Protein AF-A0A8J8DDN0-F1 (afdb_monomer)

pLDDT: mean 91.21, std 9.54, range [44.78, 98.44]

Foldseek 3Di:
DPPPWDKKKKKKFKAFPVRHTPDIDIDIDDPPDDDDDDDDDPDFHKIWIWIDIPRDIDIDIDGRHDQKDWPCPDWDADAFGKDKTKMKGFAQAQAKDKDWDWDDDPQAPDIDIDIDIDHHGDMDMDMDMGHGD

Secondary structure (DSSP, 8-state):
-------EEEEEEEEETTS-EEEEEEEEEPTT----------SSEEEEEEEEETTEEEEEEEEE--SEEES-------TT-EEEEEEEEE--SSS-EEEEEEE--TTSSS-EEEEEEE-TT-EEEEEEEEE--

Sequence (133 aa):
SESSGQSYLITAVLQDSQGNEVWSDSYAFSPYEAHTFTVNVPSEGSYTLDLTWNGKTAVYSIQVNPAITLKTKTITVEKGGEGVITLHLKNPSSDVQYYTIKVSGGFLPSEINQSISVAPLTEKDVSIAFAVT

Solvent-accessible surface area (backbone atoms only — not comparable to full-atom values): 8213 Å² total; per-residue (Å²): 132,84,80,80,62,70,66,46,58,38,38,38,38,34,19,40,81,86,67,49,78,75,40,74,53,71,52,76,38,56,60,96,61,84,85,82,86,84,82,74,77,94,63,69,45,50,32,38,39,39,40,36,40,95,95,43,76,49,80,43,85,44,77,40,74,72,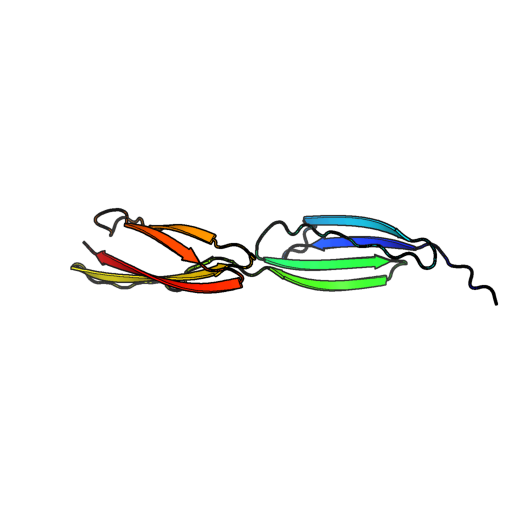49,67,45,75,69,53,83,77,86,89,64,55,82,75,34,71,44,70,42,36,36,38,39,46,31,87,42,89,54,72,44,78,47,76,47,77,48,78,57,94,53,40,88,62,74,45,77,48,77,49,76,40,55,44,70,37,73,48,78,49,75,48,77,45,61,32,101

Structure (mmCIF, N/CA/C/O backbone):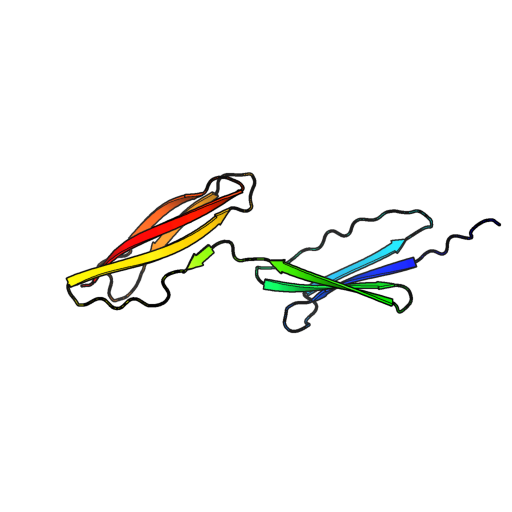
data_AF-A0A8J8DDN0-F1
#
_entry.id   AF-A0A8J8DDN0-F1
#
loop_
_atom_site.group_PDB
_atom_site.id
_atom_site.type_symbol
_atom_site.label_atom_id
_atom_site.label_alt_id
_atom_site.label_comp_id
_atom_site.label_asym_id
_atom_site.label_entity_id
_atom_site.label_seq_id
_atom_site.pdbx_PDB_ins_code
_atom_site.Cartn_x
_atom_site.Cartn_y
_atom_site.Cartn_z
_atom_site.occupancy
_atom_site.B_iso_or_equiv
_atom_site.auth_seq_id
_atom_site.auth_comp_id
_atom_site.auth_asym_id
_atom_site.auth_atom_id
_atom_site.pdbx_PDB_model_num
ATOM 1 N N . SER A 1 1 ? 25.713 4.264 -43.884 1.00 44.78 1 SER A N 1
ATOM 2 C CA . SER A 1 1 ? 25.978 3.244 -42.859 1.00 44.78 1 SER A CA 1
ATOM 3 C C . SER A 1 1 ? 24.630 2.824 -42.325 1.00 44.78 1 SER A C 1
ATOM 5 O O . SER A 1 1 ? 24.024 3.577 -41.571 1.00 44.78 1 SER A O 1
ATOM 7 N N . GLU A 1 2 ? 24.081 1.740 -42.863 1.00 45.94 2 GLU A N 1
ATOM 8 C CA . GLU A 1 2 ? 22.800 1.199 -42.415 1.00 45.94 2 GLU A CA 1
ATOM 9 C C . GLU A 1 2 ? 23.033 0.567 -41.043 1.00 45.94 2 GLU A C 1
ATOM 11 O O . GLU A 1 2 ? 23.824 -0.363 -40.901 1.00 45.94 2 GLU A O 1
ATOM 16 N N . SER A 1 3 ? 22.426 1.147 -40.010 1.00 48.97 3 SER A N 1
ATOM 17 C CA . SER A 1 3 ? 22.486 0.611 -38.655 1.00 48.97 3 SER A CA 1
ATOM 18 C C . SER A 1 3 ? 21.729 -0.713 -38.648 1.00 48.97 3 SER A C 1
ATOM 20 O O . SER A 1 3 ? 20.502 -0.712 -38.592 1.00 48.97 3 SER A O 1
ATOM 22 N N . SER A 1 4 ? 22.437 -1.841 -38.726 1.00 53.81 4 SER A N 1
ATOM 23 C CA . SER A 1 4 ? 21.854 -3.160 -38.482 1.00 53.81 4 SER A CA 1
ATOM 24 C C . SER A 1 4 ? 21.348 -3.183 -37.042 1.00 53.81 4 SER A C 1
ATOM 26 O O . SER A 1 4 ? 22.131 -3.351 -36.104 1.00 53.81 4 SER A O 1
ATOM 28 N N . GLY A 1 5 ? 20.061 -2.920 -36.841 1.00 57.59 5 GLY A N 1
ATOM 29 C CA . GLY A 1 5 ? 19.482 -2.974 -35.514 1.00 57.59 5 GLY A CA 1
ATOM 30 C C . GLY A 1 5 ? 19.569 -4.408 -35.007 1.00 57.59 5 GLY A C 1
ATOM 31 O O . GLY A 1 5 ? 18.997 -5.316 -35.606 1.00 57.59 5 GLY A O 1
ATOM 32 N N . GLN A 1 6 ? 20.332 -4.626 -33.942 1.00 69.12 6 GLN A N 1
ATOM 33 C CA . GLN A 1 6 ? 20.338 -5.915 -33.271 1.00 69.12 6 GLN A CA 1
ATOM 34 C C . GLN A 1 6 ? 19.108 -6.004 -32.377 1.00 69.12 6 GLN A C 1
ATOM 36 O O . GLN A 1 6 ? 18.758 -5.036 -31.702 1.00 69.12 6 GLN A O 1
ATOM 41 N N . SER A 1 7 ? 18.449 -7.158 -32.394 1.00 77.25 7 SER A N 1
ATOM 42 C CA . SER A 1 7 ? 17.391 -7.459 -31.441 1.00 77.25 7 SER A CA 1
ATOM 43 C C . SER A 1 7 ? 17.987 -7.700 -30.056 1.00 77.25 7 SER A C 1
ATOM 45 O O . SER A 1 7 ? 19.021 -8.365 -29.948 1.00 77.25 7 SER A O 1
ATOM 47 N N . TYR A 1 8 ? 17.330 -7.219 -29.003 1.00 85.69 8 TYR A N 1
ATOM 48 C CA . TYR A 1 8 ? 17.798 -7.379 -27.624 1.00 85.69 8 TYR A CA 1
ATOM 49 C C . TYR A 1 8 ? 16.726 -8.020 -26.750 1.00 85.69 8 TYR A C 1
ATOM 51 O O . TYR A 1 8 ? 15.580 -7.585 -26.763 1.00 85.69 8 TYR A O 1
ATOM 59 N N . LEU A 1 9 ? 17.104 -9.032 -25.969 1.00 93.06 9 LEU A N 1
ATOM 60 C CA . LEU A 1 9 ? 16.266 -9.548 -24.891 1.00 93.06 9 LEU A CA 1
ATOM 61 C C . LEU A 1 9 ? 16.480 -8.678 -23.651 1.00 93.06 9 LEU A C 1
ATOM 63 O O . LEU A 1 9 ? 17.619 -8.516 -23.203 1.00 93.06 9 LEU A O 1
ATOM 67 N N . ILE A 1 10 ? 15.393 -8.140 -23.108 1.00 95.25 10 ILE A N 1
ATOM 68 C CA . ILE A 1 10 ? 15.383 -7.500 -21.794 1.00 95.25 10 ILE A CA 1
ATOM 69 C C . ILE A 1 10 ? 14.613 -8.409 -20.843 1.00 95.25 10 ILE A C 1
ATOM 71 O O . ILE A 1 10 ? 13.489 -8.803 -21.148 1.00 95.25 10 ILE A O 1
ATOM 75 N N . THR A 1 11 ? 15.210 -8.709 -19.695 1.00 97.19 11 THR A N 1
ATOM 76 C CA . THR A 1 11 ? 14.553 -9.393 -18.576 1.00 97.19 11 THR A CA 1
ATOM 77 C C . THR A 1 11 ? 14.307 -8.387 -17.463 1.00 97.19 11 THR A C 1
ATOM 79 O O . THR A 1 11 ? 15.236 -7.693 -17.052 1.00 97.19 11 THR A O 1
ATOM 82 N N . ALA A 1 12 ? 13.072 -8.310 -16.985 1.00 97.56 12 ALA A N 1
ATOM 83 C CA . ALA A 1 12 ? 12.660 -7.511 -15.846 1.00 97.56 12 ALA A CA 1
ATOM 84 C C . ALA A 1 12 ? 12.393 -8.433 -14.650 1.00 97.56 12 ALA A C 1
ATOM 86 O O . ALA A 1 12 ? 11.670 -9.416 -14.788 1.00 97.56 12 ALA A O 1
ATOM 87 N N . VAL A 1 13 ? 12.960 -8.123 -13.487 1.00 98.19 13 VAL A N 1
ATOM 88 C CA . VAL A 1 13 ? 12.767 -8.889 -12.247 1.00 98.19 13 VAL A CA 1
ATOM 89 C C . VAL A 1 13 ? 12.461 -7.922 -11.115 1.00 98.19 13 VAL A C 1
ATOM 91 O O . VAL A 1 13 ? 13.236 -7.008 -10.852 1.00 98.19 13 VAL A O 1
ATOM 94 N N . LEU A 1 14 ? 11.331 -8.117 -10.443 1.00 98.44 14 LEU A N 1
ATOM 95 C CA . LEU A 1 14 ? 10.981 -7.417 -9.217 1.00 98.44 14 LEU A CA 1
ATOM 96 C C . LEU A 1 14 ? 11.358 -8.295 -8.024 1.00 98.44 14 LEU A C 1
ATOM 98 O O . LEU A 1 14 ? 10.903 -9.436 -7.912 1.00 98.44 14 LEU A O 1
ATOM 102 N N . GLN A 1 15 ? 12.138 -7.734 -7.112 1.00 98.25 15 GLN A N 1
ATOM 103 C CA . GLN A 1 15 ? 12.556 -8.374 -5.875 1.00 98.25 15 GLN A CA 1
ATOM 104 C C . GLN A 1 15 ? 11.974 -7.646 -4.665 1.00 98.25 15 GLN A C 1
ATOM 106 O O . GLN A 1 15 ? 11.852 -6.419 -4.672 1.00 98.25 15 GLN A O 1
ATOM 111 N N . ASP A 1 16 ? 11.616 -8.396 -3.625 1.00 97.56 16 ASP A N 1
ATOM 112 C CA . ASP A 1 16 ? 11.251 -7.836 -2.323 1.00 97.56 16 ASP A CA 1
ATOM 113 C C . ASP A 1 16 ? 12.480 -7.311 -1.552 1.00 97.56 16 ASP A C 1
ATOM 115 O O . ASP A 1 16 ? 13.627 -7.419 -1.990 1.00 97.56 16 ASP A O 1
ATOM 119 N N . SER A 1 17 ? 12.252 -6.747 -0.365 1.00 95.12 17 SER A N 1
ATOM 120 C CA . SER A 1 17 ? 13.315 -6.203 0.492 1.00 95.12 17 SER A CA 1
ATOM 121 C C . SER A 1 17 ? 14.317 -7.241 1.015 1.00 95.12 17 SER A C 1
ATOM 123 O O . SER A 1 17 ? 15.356 -6.862 1.556 1.00 95.12 17 SER A O 1
ATOM 125 N N . GLN A 1 18 ? 14.021 -8.535 0.876 1.00 96.25 18 GLN A N 1
ATOM 126 C CA . GLN A 1 18 ? 14.907 -9.641 1.237 1.00 96.25 18 GLN A CA 1
ATOM 127 C C . GLN A 1 18 ? 15.689 -10.164 0.019 1.00 96.25 18 GLN A C 1
ATOM 129 O O . GLN A 1 18 ? 16.544 -11.035 0.175 1.00 96.25 18 GLN A O 1
ATOM 134 N N . GLY A 1 19 ? 15.432 -9.620 -1.176 1.00 95.50 19 GLY A N 1
ATOM 135 C CA . GLY A 1 19 ? 16.044 -10.041 -2.433 1.00 95.50 19 GLY A CA 1
ATOM 136 C C . GLY A 1 19 ? 15.342 -11.227 -3.099 1.00 95.50 19 GLY A C 1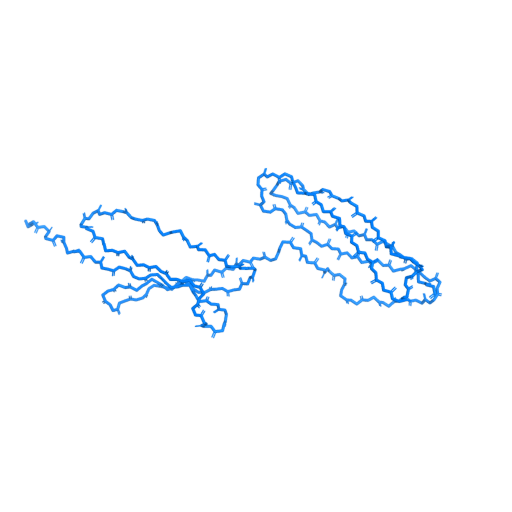
ATOM 137 O O . GLY A 1 19 ? 15.866 -11.758 -4.081 1.00 95.50 19 GLY A O 1
ATOM 138 N N . ASN A 1 20 ? 14.175 -11.654 -2.605 1.00 97.19 20 ASN A N 1
ATOM 139 C CA . ASN A 1 20 ? 13.412 -12.726 -3.241 1.00 97.19 20 ASN A CA 1
ATOM 140 C C . ASN A 1 20 ? 12.701 -12.187 -4.480 1.00 97.19 20 ASN A C 1
ATOM 142 O O . ASN A 1 20 ? 12.062 -11.138 -4.418 1.00 97.19 20 ASN A O 1
ATOM 146 N N . GLU A 1 21 ? 12.754 -12.927 -5.584 1.00 97.56 21 GLU A N 1
ATOM 147 C CA . GLU A 1 21 ? 11.936 -12.631 -6.758 1.00 97.56 21 GLU A CA 1
ATOM 148 C C . GLU A 1 21 ? 10.448 -12.792 -6.423 1.00 97.56 21 GLU A C 1
ATOM 150 O O . GLU A 1 21 ? 10.009 -13.842 -5.952 1.00 97.56 21 GLU A O 1
ATOM 155 N N . VAL A 1 22 ? 9.672 -11.743 -6.690 1.00 97.88 22 VAL A N 1
ATOM 156 C CA . VAL A 1 22 ? 8.211 -11.729 -6.515 1.00 97.88 22 VAL A CA 1
ATOM 157 C C . VAL A 1 22 ? 7.463 -11.585 -7.838 1.00 97.88 22 VAL A C 1
ATOM 159 O O . VAL A 1 22 ? 6.268 -11.869 -7.901 1.00 97.88 22 VAL A O 1
ATOM 162 N N . TRP A 1 23 ? 8.152 -11.145 -8.892 1.00 97.88 23 TRP A N 1
ATOM 163 C CA . TRP A 1 23 ? 7.626 -11.054 -10.250 1.00 97.88 23 TRP A CA 1
ATOM 164 C C . TRP A 1 23 ? 8.782 -10.998 -11.254 1.00 97.88 23 TRP A C 1
ATOM 166 O O . TRP A 1 23 ? 9.809 -10.381 -10.975 1.00 97.88 23 TRP A O 1
ATOM 176 N N . SER A 1 24 ? 8.605 -11.582 -12.435 1.00 97.50 24 SER A N 1
ATOM 177 C CA . SER A 1 24 ? 9.531 -11.424 -13.554 1.00 97.50 24 SER A CA 1
ATOM 178 C C . SER A 1 24 ? 8.813 -11.507 -14.897 1.00 97.50 24 SER A C 1
ATOM 180 O O . SER A 1 24 ? 7.743 -12.107 -15.015 1.00 97.50 24 SER A O 1
ATOM 182 N N . ASP A 1 25 ? 9.402 -10.873 -15.908 1.00 97.62 25 ASP A N 1
ATOM 183 C CA . ASP A 1 25 ? 8.967 -10.948 -17.301 1.00 97.62 25 ASP A CA 1
ATOM 184 C C . ASP A 1 25 ? 10.155 -10.701 -18.242 1.00 97.62 25 ASP A C 1
ATOM 186 O O . ASP A 1 25 ? 11.204 -10.190 -17.838 1.00 97.62 25 ASP A O 1
ATOM 190 N N . SER A 1 26 ? 10.026 -11.066 -19.515 1.00 96.38 26 SER A N 1
ATOM 191 C CA . SER A 1 26 ? 11.062 -10.801 -20.508 1.00 96.38 26 SER A CA 1
ATOM 192 C C . SER A 1 26 ? 10.488 -10.550 -21.893 1.00 96.38 26 SER A C 1
ATOM 194 O O . SER A 1 26 ? 9.508 -11.170 -22.297 1.00 96.38 26 SER A O 1
ATOM 196 N N . TYR A 1 27 ? 11.136 -9.660 -22.643 1.00 96.12 27 TYR A N 1
ATOM 197 C CA . TYR A 1 27 ? 10.707 -9.305 -23.990 1.00 96.12 27 TYR A CA 1
ATOM 198 C C . TYR A 1 27 ? 11.889 -9.155 -24.944 1.00 96.12 27 TYR A C 1
ATOM 200 O O . TYR A 1 27 ? 12.911 -8.550 -24.605 1.00 96.12 27 TYR A O 1
ATOM 208 N N . ALA A 1 28 ? 11.743 -9.708 -26.148 1.00 94.25 28 ALA A N 1
ATOM 209 C CA . ALA A 1 28 ? 12.714 -9.586 -27.226 1.00 94.25 28 ALA A CA 1
ATOM 210 C C . ALA A 1 28 ? 12.332 -8.412 -28.135 1.00 94.25 28 ALA A C 1
ATOM 212 O O . ALA A 1 28 ? 11.350 -8.478 -28.867 1.00 94.25 28 ALA A O 1
ATOM 213 N N . PHE A 1 29 ? 13.128 -7.350 -28.093 1.00 91.25 29 PHE A N 1
ATOM 214 C CA . PHE A 1 29 ? 12.909 -6.128 -28.854 1.00 91.25 29 PHE A CA 1
ATOM 215 C C . PHE A 1 29 ? 13.488 -6.250 -30.253 1.00 91.25 29 PHE A C 1
ATOM 217 O O . PHE A 1 29 ? 14.665 -6.579 -30.420 1.00 91.25 29 PHE A O 1
ATOM 224 N N . SER A 1 30 ? 12.688 -5.892 -31.245 1.00 90.31 30 SER A N 1
ATOM 225 C CA . SER A 1 30 ? 13.146 -5.574 -32.589 1.00 90.31 30 SER A CA 1
ATOM 226 C C . SER A 1 30 ? 13.749 -4.161 -32.641 1.00 90.31 30 SER A C 1
ATOM 228 O O . SER A 1 30 ? 13.534 -3.340 -31.743 1.00 90.31 30 SER A O 1
ATOM 230 N N . PRO A 1 31 ? 14.509 -3.830 -33.695 1.00 85.06 31 PRO A N 1
ATOM 231 C CA . PRO A 1 31 ? 15.040 -2.483 -33.876 1.00 85.06 31 PRO A CA 1
ATOM 232 C C . PRO A 1 31 ? 13.945 -1.419 -33.847 1.00 85.06 31 PRO A C 1
ATOM 234 O O . PRO A 1 31 ? 12.944 -1.545 -34.548 1.00 85.06 31 PRO A O 1
ATOM 237 N N . TYR A 1 32 ? 14.176 -0.351 -33.078 1.00 83.62 32 TYR A N 1
ATOM 238 C CA . TYR A 1 32 ? 13.263 0.793 -32.942 1.00 83.62 32 TYR A CA 1
ATOM 239 C C . TYR A 1 32 ? 11.886 0.455 -32.344 1.00 83.62 32 TYR A C 1
ATOM 241 O O . TYR A 1 32 ? 10.968 1.271 -32.413 1.00 83.62 32 TYR A O 1
ATOM 249 N N . GLU A 1 33 ? 11.738 -0.727 -31.747 1.00 90.44 33 GLU A N 1
ATOM 250 C CA . GLU A 1 33 ? 10.515 -1.140 -31.071 1.00 90.44 33 GLU A CA 1
ATOM 251 C C . GLU A 1 33 ? 10.409 -0.523 -29.671 1.00 90.44 33 GLU A C 1
ATOM 253 O O . GLU A 1 33 ? 11.401 -0.381 -28.952 1.00 90.44 33 GLU A O 1
ATOM 258 N N . ALA A 1 34 ? 9.182 -0.189 -29.273 1.00 91.38 34 ALA A N 1
ATOM 259 C CA . ALA A 1 34 ? 8.845 0.188 -27.909 1.00 91.38 34 ALA A CA 1
ATOM 260 C C . ALA A 1 34 ? 7.959 -0.892 -27.283 1.00 91.38 34 ALA A C 1
ATOM 262 O O . ALA A 1 34 ? 7.033 -1.393 -27.918 1.00 91.38 34 ALA A O 1
ATOM 263 N N . HIS A 1 35 ? 8.217 -1.206 -26.018 1.00 92.62 35 HIS A N 1
ATOM 264 C CA . HIS A 1 35 ? 7.437 -2.158 -25.235 1.00 92.62 35 HIS A CA 1
ATOM 265 C C . HIS A 1 35 ? 7.205 -1.588 -23.834 1.00 92.62 35 HIS A C 1
ATOM 267 O O . HIS A 1 35 ? 8.010 -0.800 -23.335 1.00 92.62 35 HIS A O 1
ATOM 273 N N . THR A 1 36 ? 6.101 -1.970 -23.197 1.00 94.94 36 THR A N 1
ATOM 274 C CA . THR A 1 36 ? 5.767 -1.567 -21.826 1.00 94.94 36 THR A CA 1
ATOM 275 C C . THR A 1 36 ? 5.538 -2.807 -20.983 1.00 94.94 36 THR A C 1
ATOM 277 O O . THR A 1 36 ? 4.597 -3.556 -21.226 1.00 94.94 36 THR A O 1
ATOM 280 N N . PHE A 1 37 ? 6.370 -2.984 -19.961 1.00 94.94 37 PHE A N 1
ATOM 281 C CA . PHE A 1 37 ? 6.154 -4.001 -18.940 1.00 94.94 37 PHE A CA 1
ATOM 282 C C . PHE A 1 37 ? 5.081 -3.526 -17.956 1.00 94.94 37 PHE A C 1
ATOM 284 O O . PHE A 1 37 ? 5.149 -2.403 -17.453 1.00 94.94 37 PHE A O 1
ATOM 291 N N . THR A 1 38 ? 4.106 -4.384 -17.657 1.00 95.19 38 THR A N 1
ATOM 292 C CA . THR A 1 38 ? 3.136 -4.150 -16.576 1.00 95.19 38 THR A CA 1
ATOM 293 C C . THR A 1 38 ? 3.576 -4.944 -15.354 1.00 95.19 38 THR A C 1
ATOM 295 O O . THR A 1 38 ? 3.411 -6.160 -15.303 1.00 95.19 38 THR A O 1
ATOM 298 N N . VAL A 1 39 ? 4.177 -4.253 -14.387 1.00 94.81 39 VAL A N 1
AT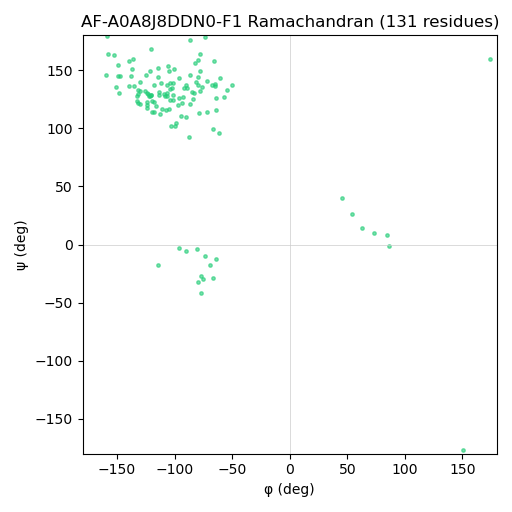OM 299 C CA . VAL A 1 39 ? 4.757 -4.870 -13.188 1.00 94.81 39 VAL A CA 1
ATOM 300 C C . VAL A 1 39 ? 3.685 -5.028 -12.112 1.00 94.81 39 VAL A C 1
ATOM 302 O O . VAL A 1 39 ? 3.115 -4.039 -11.650 1.00 94.81 39 VAL A O 1
ATOM 305 N N . ASN A 1 40 ? 3.440 -6.265 -11.677 1.00 90.88 40 ASN A N 1
ATOM 306 C CA . ASN A 1 40 ? 2.501 -6.555 -10.595 1.00 90.88 40 ASN A CA 1
ATOM 307 C C . ASN A 1 40 ? 3.226 -6.533 -9.244 1.00 90.88 40 ASN A C 1
ATOM 309 O O . ASN A 1 40 ? 4.007 -7.433 -8.943 1.00 90.88 40 ASN A O 1
ATOM 313 N N . VAL A 1 41 ? 2.949 -5.519 -8.420 1.00 92.62 41 VAL A N 1
ATOM 314 C CA . VAL A 1 41 ? 3.503 -5.420 -7.061 1.00 92.62 41 VAL A CA 1
ATOM 315 C C . VAL A 1 41 ? 2.515 -6.043 -6.064 1.00 92.62 41 VAL A C 1
ATOM 317 O O . VAL A 1 41 ? 1.366 -5.602 -6.015 1.00 92.62 41 VAL A O 1
ATOM 320 N N . PRO A 1 42 ? 2.912 -7.068 -5.285 1.00 90.31 42 PRO A N 1
ATOM 321 C CA . PRO A 1 42 ? 1.957 -7.889 -4.536 1.00 90.31 42 PRO A CA 1
ATOM 322 C C . PRO A 1 42 ? 1.388 -7.208 -3.286 1.00 90.31 42 PRO A C 1
ATOM 324 O O . PRO A 1 42 ? 0.269 -7.519 -2.880 1.00 90.31 42 PRO A O 1
ATOM 327 N N . SER A 1 43 ? 2.141 -6.308 -2.651 1.00 91.31 43 SER A N 1
ATOM 328 C CA . SER A 1 43 ? 1.727 -5.655 -1.409 1.00 91.31 43 SER A CA 1
ATOM 329 C C . SER A 1 43 ? 2.467 -4.339 -1.166 1.00 91.31 43 SER A C 1
ATOM 331 O O . SER A 1 43 ? 3.328 -3.918 -1.935 1.00 91.31 43 SER A O 1
ATOM 333 N N . GLU A 1 44 ? 2.124 -3.684 -0.061 1.00 91.25 44 GLU A N 1
ATOM 334 C CA . GLU A 1 44 ? 2.898 -2.582 0.508 1.00 91.25 44 GLU A CA 1
ATOM 335 C C . GLU A 1 44 ? 4.307 -3.074 0.881 1.00 91.25 44 GLU A C 1
ATOM 337 O O . GLU A 1 44 ? 4.476 -4.211 1.331 1.00 91.25 44 GLU A O 1
ATOM 342 N N . GLY A 1 45 ? 5.323 -2.230 0.695 1.00 93.38 45 GLY A N 1
ATOM 343 C CA . GLY A 1 45 ? 6.710 -2.599 0.961 1.00 93.38 45 GLY A CA 1
ATOM 344 C C . GLY A 1 45 ? 7.738 -1.881 0.092 1.00 93.38 45 GLY A C 1
ATOM 345 O O . GLY A 1 45 ? 7.418 -1.010 -0.719 1.00 93.38 45 GLY A O 1
ATOM 346 N N . SER A 1 46 ? 8.994 -2.265 0.295 1.00 96.62 46 SER A N 1
ATOM 347 C CA . SER A 1 46 ? 10.137 -1.825 -0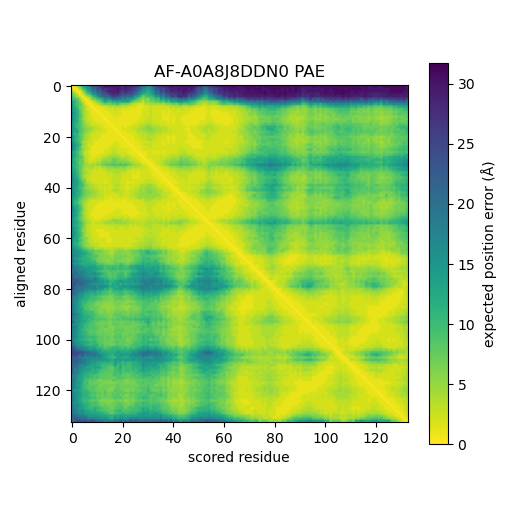.505 1.00 96.62 46 SER A CA 1
ATOM 348 C C . SER A 1 46 ? 10.527 -2.927 -1.4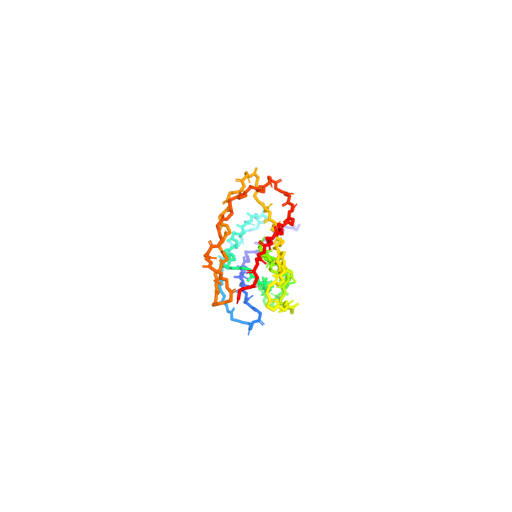81 1.00 96.62 46 SER A C 1
ATOM 350 O O . SER A 1 46 ? 10.627 -4.087 -1.081 1.00 96.62 46 SER A O 1
ATOM 352 N N . TYR A 1 47 ? 10.776 -2.550 -2.731 1.00 98.12 47 TYR A N 1
ATOM 353 C CA . TYR A 1 47 ? 11.129 -3.458 -3.814 1.00 98.12 47 TYR A CA 1
ATOM 354 C C . TYR A 1 47 ? 12.274 -2.897 -4.655 1.00 98.12 47 TYR A C 1
ATOM 356 O O . TYR A 1 47 ? 12.501 -1.682 -4.711 1.00 98.12 47 TYR A O 1
ATOM 364 N N . THR A 1 48 ? 12.943 -3.793 -5.367 1.00 98.12 48 THR A N 1
ATOM 365 C CA . THR A 1 48 ? 13.951 -3.465 -6.373 1.00 98.12 48 THR A CA 1
ATOM 366 C C . THR A 1 48 ? 13.529 -4.059 -7.709 1.00 98.12 48 THR A C 1
ATOM 368 O O . THR A 1 48 ? 13.194 -5.236 -7.777 1.00 98.12 48 THR A O 1
ATOM 371 N N . LEU A 1 49 ? 13.501 -3.243 -8.762 1.00 98.12 49 LEU A N 1
ATOM 372 C CA . LEU A 1 49 ? 13.264 -3.689 -10.132 1.00 98.12 49 LEU A CA 1
ATOM 373 C C . LEU A 1 49 ? 14.583 -3.672 -10.902 1.00 98.12 49 LEU A C 1
ATOM 375 O O . LEU A 1 49 ? 15.146 -2.601 -11.148 1.00 98.12 49 LEU A O 1
ATOM 379 N N . ASP A 1 50 ? 15.006 -4.852 -11.331 1.00 98.00 50 ASP A N 1
ATOM 380 C CA . ASP A 1 50 ? 16.188 -5.063 -12.150 1.00 98.00 50 ASP A CA 1
ATOM 381 C C . ASP A 1 50 ? 15.781 -5.270 -13.606 1.00 98.00 50 ASP A C 1
ATOM 383 O O . ASP A 1 50 ? 15.002 -6.165 -13.930 1.00 98.00 50 ASP A O 1
ATOM 387 N N . LEU A 1 51 ? 16.334 -4.454 -14.500 1.00 97.12 51 LEU A N 1
ATOM 388 C CA . LEU A 1 51 ? 16.241 -4.643 -15.944 1.00 97.12 51 LEU A CA 1
ATOM 389 C C . LEU A 1 51 ? 17.600 -5.100 -16.454 1.00 97.12 51 LEU A C 1
ATOM 391 O O . LEU A 1 51 ? 18.565 -4.343 -16.377 1.00 97.12 51 LEU A O 1
ATOM 395 N N . THR A 1 52 ? 17.682 -6.312 -16.994 1.00 96.81 52 THR A N 1
ATOM 396 C CA . THR A 1 52 ? 18.932 -6.899 -17.485 1.00 96.81 52 THR A CA 1
ATOM 397 C C . THR A 1 52 ? 18.898 -7.082 -18.998 1.00 96.81 52 THR A C 1
ATOM 399 O O . THR A 1 52 ? 17.943 -7.632 -19.540 1.00 96.81 52 THR A O 1
ATOM 402 N N . TRP A 1 53 ? 19.953 -6.636 -19.685 1.00 94.25 53 TRP A N 1
ATOM 403 C CA . TRP A 1 53 ? 20.139 -6.801 -21.130 1.00 94.25 53 TRP A CA 1
ATOM 404 C C . TRP A 1 53 ? 21.632 -6.869 -21.469 1.00 94.25 53 TRP A C 1
ATOM 406 O O . TRP A 1 53 ? 22.425 -6.078 -20.963 1.00 94.25 53 TRP A O 1
ATOM 416 N N . ASN A 1 54 ? 22.050 -7.797 -22.335 1.00 90.50 54 ASN A N 1
ATOM 417 C CA . ASN A 1 54 ? 23.449 -7.939 -22.787 1.00 90.50 54 ASN A CA 1
ATOM 418 C C . ASN A 1 54 ? 24.509 -7.860 -21.661 1.00 90.50 54 ASN A C 1
ATOM 420 O O . ASN A 1 54 ? 25.546 -7.212 -21.822 1.00 90.50 54 ASN A O 1
ATOM 424 N N . GLY A 1 55 ? 24.238 -8.470 -20.503 1.00 89.44 55 GLY A N 1
ATOM 425 C CA . GLY A 1 55 ? 25.140 -8.447 -19.344 1.00 89.44 55 GLY A CA 1
ATOM 426 C C . GLY A 1 55 ? 25.216 -7.109 -18.593 1.00 89.44 55 GLY A C 1
ATOM 427 O O . GLY A 1 55 ? 26.082 -6.945 -17.739 1.00 89.44 55 GLY A O 1
ATOM 428 N N . LYS A 1 56 ? 24.339 -6.150 -18.902 1.00 94.88 56 LYS A N 1
ATOM 429 C CA . LYS A 1 56 ? 24.146 -4.900 -18.157 1.00 94.88 56 LYS A CA 1
ATOM 430 C C . LYS A 1 56 ? 22.859 -4.978 -17.348 1.00 94.88 56 LYS A C 1
ATOM 432 O O . LYS A 1 56 ? 21.899 -5.585 -17.812 1.00 94.88 56 LYS A O 1
ATOM 437 N N . THR A 1 57 ? 22.833 -4.291 -16.210 1.00 96.94 57 THR A N 1
ATOM 438 C CA . THR A 1 57 ? 21.657 -4.209 -15.339 1.00 96.94 57 THR A CA 1
ATOM 439 C C . THR A 1 57 ? 21.388 -2.754 -14.960 1.00 96.94 57 THR A C 1
ATOM 441 O O . THR A 1 57 ? 22.300 -2.048 -14.526 1.00 96.94 57 THR A O 1
ATOM 444 N N . ALA A 1 58 ? 20.148 -2.301 -15.138 1.00 97.38 58 ALA A N 1
ATOM 445 C CA . ALA A 1 58 ? 19.624 -1.084 -14.525 1.00 97.38 58 ALA A CA 1
ATOM 446 C C . ALA A 1 58 ? 18.765 -1.464 -13.322 1.00 97.38 58 ALA A C 1
ATOM 448 O O . ALA A 1 58 ? 17.997 -2.417 -13.399 1.00 97.38 58 ALA A O 1
ATOM 449 N N . VAL A 1 59 ? 18.893 -0.698 -12.242 1.00 97.88 59 VAL A N 1
ATOM 450 C CA . VAL A 1 59 ? 18.275 -0.995 -10.948 1.00 97.88 59 VAL A CA 1
ATOM 451 C C . VAL A 1 59 ? 17.409 0.187 -10.532 1.00 97.88 59 VAL A C 1
ATOM 453 O O . VAL A 1 59 ? 17.882 1.328 -10.519 1.00 97.88 59 VAL A O 1
ATOM 456 N N . TYR A 1 60 ? 16.158 -0.080 -10.167 1.00 97.38 60 TYR A N 1
ATOM 457 C CA . TYR A 1 60 ? 15.205 0.926 -9.702 1.00 97.38 60 TYR A CA 1
ATOM 458 C C . TYR A 1 60 ? 14.655 0.552 -8.328 1.00 97.38 60 TYR A C 1
ATOM 460 O O . TYR A 1 60 ? 14.169 -0.557 -8.124 1.00 97.38 60 TYR A O 1
ATOM 468 N N . SER A 1 61 ? 14.681 1.493 -7.385 1.00 97.12 61 SER A N 1
ATOM 469 C CA . SER A 1 61 ? 14.000 1.337 -6.097 1.00 97.12 61 SER A CA 1
ATOM 470 C C . SER A 1 61 ? 12.526 1.714 -6.221 1.00 97.12 61 SER A C 1
ATOM 472 O O . SER A 1 61 ? 12.199 2.796 -6.711 1.00 97.12 61 SER A O 1
ATOM 474 N N . ILE A 1 62 ? 11.640 0.851 -5.728 1.00 95.56 62 ILE A N 1
ATOM 475 C CA . ILE A 1 62 ? 10.191 1.067 -5.699 1.00 95.56 62 ILE A CA 1
ATOM 476 C C . ILE A 1 62 ? 9.723 1.008 -4.243 1.00 95.56 62 ILE A C 1
ATOM 478 O O . ILE A 1 62 ? 10.011 0.051 -3.529 1.00 95.56 62 ILE A O 1
ATOM 482 N N . GLN A 1 63 ? 8.977 2.024 -3.805 1.00 94.44 63 GLN A N 1
ATOM 483 C CA . GLN A 1 63 ? 8.369 2.070 -2.475 1.00 94.44 63 GLN A CA 1
ATOM 484 C C . GLN A 1 63 ? 6.846 2.131 -2.603 1.00 94.44 63 GLN A C 1
ATOM 486 O O . GLN A 1 63 ? 6.296 3.135 -3.059 1.00 94.44 63 GLN A O 1
ATOM 491 N N . VAL A 1 64 ? 6.164 1.081 -2.149 1.00 91.44 64 VAL A N 1
ATOM 492 C CA . VAL A 1 64 ? 4.703 1.048 -2.028 1.00 91.44 64 VAL A CA 1
ATOM 493 C C . VAL A 1 64 ? 4.339 1.350 -0.582 1.00 91.44 64 VAL A C 1
ATOM 495 O O . VAL A 1 64 ? 4.531 0.530 0.314 1.00 91.44 64 VAL A O 1
ATOM 498 N N . ASN A 1 65 ? 3.863 2.569 -0.347 1.00 86.88 65 ASN A N 1
ATOM 499 C CA . ASN A 1 65 ? 3.531 3.040 0.994 1.00 86.88 65 ASN A CA 1
ATOM 500 C C . ASN A 1 65 ? 2.191 2.480 1.481 1.00 86.88 65 ASN A C 1
ATOM 502 O O . ASN A 1 65 ? 1.279 2.319 0.666 1.00 86.88 65 ASN A O 1
ATOM 506 N N . PRO A 1 66 ? 2.045 2.273 2.800 1.00 86.69 66 PRO A N 1
ATOM 507 C CA . PRO A 1 66 ? 0.807 1.779 3.357 1.00 86.69 66 PRO A CA 1
ATOM 508 C C . PRO A 1 66 ? -0.360 2.745 3.191 1.00 86.69 66 PRO A C 1
ATOM 510 O O . PRO A 1 66 ? -0.217 3.951 3.406 1.00 86.69 66 PRO A O 1
ATOM 513 N N . ALA A 1 67 ? -1.533 2.211 2.847 1.00 89.06 67 ALA A N 1
ATOM 514 C CA . ALA A 1 67 ? -2.751 3.010 2.713 1.00 89.06 67 ALA A CA 1
ATOM 515 C C . ALA A 1 67 ? -3.365 3.365 4.077 1.00 89.06 67 ALA A C 1
ATOM 517 O O . ALA A 1 67 ? -4.037 4.385 4.209 1.00 89.06 67 ALA A O 1
ATOM 518 N N . ILE A 1 68 ? -3.143 2.543 5.106 1.00 92.50 68 ILE A N 1
ATOM 519 C CA . ILE A 1 68 ? -3.681 2.753 6.455 1.00 92.50 68 ILE A CA 1
ATOM 520 C C . ILE A 1 68 ? -2.559 2.560 7.470 1.00 92.50 68 ILE A C 1
ATOM 522 O O . ILE A 1 68 ? -1.885 1.536 7.477 1.00 92.50 68 ILE A O 1
ATOM 526 N N . THR A 1 69 ? -2.359 3.536 8.355 1.00 93.38 69 THR A N 1
ATOM 527 C CA . THR A 1 69 ? -1.338 3.482 9.409 1.00 93.38 69 THR A CA 1
ATOM 528 C C . THR A 1 69 ? -1.937 3.828 10.768 1.00 93.38 69 THR A C 1
ATOM 530 O O . THR A 1 69 ? -2.609 4.847 10.923 1.00 93.38 69 THR A O 1
ATOM 533 N N . LEU A 1 70 ? -1.646 3.021 11.791 1.00 94.19 70 LEU A N 1
ATOM 534 C CA . LEU A 1 70 ? -1.964 3.357 13.180 1.00 94.19 70 LEU A CA 1
ATOM 535 C C . LEU A 1 70 ? -0.926 4.346 13.730 1.00 94.19 70 LEU A C 1
ATOM 537 O O . LEU A 1 70 ? 0.243 3.994 13.901 1.00 94.19 70 LEU A O 1
ATOM 541 N N . LYS A 1 71 ? -1.353 5.582 14.019 1.00 94.31 71 LYS A N 1
ATOM 542 C CA . LYS A 1 71 ? -0.492 6.614 14.621 1.00 94.31 71 LYS A CA 1
ATOM 543 C C . LYS A 1 71 ? -0.306 6.376 16.117 1.00 94.31 71 LYS A C 1
ATOM 545 O O . LYS A 1 71 ? 0.811 6.476 16.622 1.00 94.31 71 LYS A O 1
ATOM 550 N N . THR A 1 72 ? -1.374 6.005 16.819 1.00 91.50 72 THR A N 1
ATOM 551 C CA . THR A 1 72 ? -1.315 5.762 18.265 1.00 91.50 72 THR A CA 1
ATOM 552 C C . THR A 1 72 ? -0.921 4.318 18.568 1.00 91.50 72 THR A C 1
ATOM 554 O O . THR A 1 72 ? -1.772 3.437 18.642 1.00 91.50 72 THR A O 1
ATOM 557 N N . LYS A 1 73 ? 0.382 4.063 18.739 1.00 88.25 73 LYS A N 1
ATOM 558 C CA . LYS A 1 73 ? 0.918 2.713 19.015 1.00 88.25 73 LYS A CA 1
ATOM 559 C C . LYS A 1 73 ? 0.778 2.279 20.474 1.00 88.25 73 LYS A C 1
ATOM 561 O O . LYS A 1 73 ? 0.638 1.094 20.753 1.00 88.25 73 LYS A O 1
ATOM 566 N N . THR A 1 74 ? 0.847 3.234 21.394 1.00 88.25 74 THR A N 1
ATOM 567 C CA . THR A 1 74 ? 0.782 3.005 22.841 1.00 88.25 74 THR A CA 1
ATOM 568 C C . THR A 1 74 ? -0.139 4.033 23.466 1.00 88.25 74 THR A C 1
ATOM 570 O O . THR A 1 74 ? -0.049 5.216 23.137 1.00 88.25 74 THR A O 1
ATOM 573 N N . ILE A 1 75 ? -0.993 3.588 24.382 1.00 85.75 75 ILE A N 1
ATOM 574 C CA . ILE A 1 75 ? -1.878 4.450 25.162 1.00 85.75 75 ILE A CA 1
ATOM 575 C C . ILE A 1 75 ? -1.739 4.042 26.624 1.00 85.75 75 ILE A C 1
ATOM 577 O O . ILE A 1 75 ? -1.812 2.858 26.945 1.00 85.75 75 ILE A O 1
ATOM 581 N N . THR A 1 76 ? -1.568 5.033 27.492 1.00 88.12 76 THR A N 1
ATOM 582 C CA . THR A 1 76 ? -1.633 4.864 28.943 1.00 88.12 76 THR A CA 1
ATOM 583 C C . THR A 1 76 ? -2.860 5.617 29.432 1.00 88.12 76 THR A C 1
ATOM 585 O O . THR A 1 76 ? -2.903 6.841 29.334 1.00 88.12 76 THR A O 1
ATOM 588 N N . VAL A 1 77 ? -3.862 4.888 29.920 1.00 87.31 77 VAL A N 1
ATOM 589 C CA . VAL A 1 77 ? -5.093 5.452 30.492 1.00 87.31 77 VAL A CA 1
ATOM 590 C C . VAL A 1 77 ? -5.336 4.789 31.836 1.00 87.31 77 VAL A C 1
ATOM 592 O O . VAL A 1 77 ? -5.134 3.584 31.983 1.00 87.31 77 VAL A O 1
ATOM 595 N N . GLU A 1 78 ? -5.777 5.568 32.813 1.00 87.81 78 GLU A N 1
ATOM 596 C CA . GLU A 1 78 ? -6.223 5.039 34.097 1.00 87.81 78 GLU A CA 1
ATOM 597 C C . GLU A 1 78 ? -7.651 4.488 34.000 1.00 87.81 78 GLU A C 1
ATOM 599 O O . GLU A 1 78 ? -8.429 4.857 33.117 1.00 87.81 78 GLU A O 1
ATOM 604 N N . LYS A 1 79 ? -8.014 3.605 34.934 1.00 85.19 79 LYS A N 1
ATOM 605 C CA . LYS A 1 79 ? -9.381 3.085 35.037 1.00 85.19 79 LYS A CA 1
ATOM 606 C C . LYS A 1 79 ? -10.370 4.244 35.214 1.00 85.19 79 LYS A C 1
ATOM 608 O O . LYS A 1 79 ? -10.211 5.052 36.125 1.00 85.19 79 LYS A O 1
ATOM 613 N N . GLY A 1 80 ? -11.401 4.298 34.372 1.00 84.88 80 GLY A N 1
ATOM 614 C CA . GLY A 1 80 ? -12.380 5.388 34.329 1.00 84.88 80 GLY A CA 1
ATOM 615 C C . GLY A 1 80 ? -11.971 6.586 33.462 1.00 84.88 80 GLY A C 1
ATOM 616 O O . GLY A 1 80 ? -12.754 7.526 33.344 1.00 84.88 80 GLY A O 1
ATOM 617 N N . GLY A 1 81 ? -10.780 6.566 32.855 1.00 89.19 81 GLY A N 1
ATOM 618 C CA . GLY A 1 81 ? -10.329 7.582 31.905 1.00 89.19 81 GLY A CA 1
ATOM 619 C C . GLY A 1 81 ? -10.767 7.315 30.460 1.00 89.19 81 GLY A C 1
ATOM 620 O O . GLY A 1 81 ? -11.354 6.278 30.138 1.00 89.19 81 GLY A O 1
ATOM 621 N N . GLU A 1 82 ? -10.438 8.259 29.577 1.00 90.88 82 GLU A N 1
ATOM 622 C CA . GLU A 1 82 ? -10.678 8.174 28.134 1.00 90.88 82 GLU A CA 1
ATOM 623 C C . GLU A 1 82 ? -9.356 7.970 27.380 1.00 90.88 82 GLU A C 1
ATOM 625 O O . GLU A 1 82 ? -8.388 8.707 27.574 1.00 90.88 82 GLU A O 1
ATOM 630 N N . GLY A 1 83 ? -9.312 6.955 26.521 1.00 90.94 83 GLY A N 1
ATOM 631 C CA . GLY A 1 83 ? -8.235 6.730 25.563 1.00 90.94 83 GLY A CA 1
ATOM 632 C C . GLY A 1 83 ? -8.631 7.198 24.168 1.00 90.94 83 GLY A C 1
ATOM 633 O O . GLY A 1 83 ? -9.802 7.151 23.801 1.00 90.94 83 GLY A O 1
ATOM 634 N N . VAL A 1 84 ? -7.647 7.612 23.367 1.00 92.88 84 VAL A N 1
ATOM 635 C CA . VAL A 1 84 ? -7.854 7.991 21.962 1.00 92.88 84 VAL A CA 1
ATOM 636 C C . VAL A 1 84 ? -6.845 7.268 21.080 1.00 92.88 84 VAL A C 1
ATOM 638 O O . VAL A 1 84 ? -5.637 7.448 21.238 1.00 92.88 84 VAL A O 1
ATOM 641 N N . ILE A 1 85 ? -7.330 6.481 20.119 1.00 93.56 85 ILE A N 1
ATOM 642 C CA . ILE A 1 85 ? -6.506 5.996 19.003 1.00 93.56 85 ILE A CA 1
ATOM 643 C C . ILE A 1 85 ? -6.690 6.903 17.791 1.00 93.56 85 ILE A C 1
ATOM 645 O O . ILE A 1 85 ? -7.799 7.348 17.510 1.00 93.56 85 ILE A O 1
ATOM 649 N N . THR A 1 86 ? -5.619 7.123 17.035 1.00 96.00 86 THR A N 1
ATOM 650 C CA . THR A 1 86 ? -5.665 7.831 15.756 1.00 96.00 86 THR A CA 1
ATOM 651 C C . THR A 1 86 ? -5.139 6.928 14.649 1.00 96.00 86 THR A C 1
ATOM 653 O O . THR A 1 86 ? -4.036 6.378 14.736 1.00 96.00 86 THR A O 1
ATOM 656 N N . LEU A 1 87 ? -5.935 6.795 13.594 1.00 96.25 87 LEU A N 1
ATOM 657 C CA . LEU A 1 87 ? -5.578 6.154 12.335 1.00 96.25 87 LEU A CA 1
ATOM 658 C C . LEU A 1 87 ? -5.329 7.236 11.287 1.00 96.25 87 LEU A C 1
ATOM 660 O O . LEU A 1 87 ? -6.082 8.202 11.205 1.00 96.25 87 LEU A O 1
ATOM 664 N N . HIS A 1 88 ? -4.298 7.048 10.477 1.00 96.19 88 HIS A N 1
ATOM 665 C CA . HIS A 1 88 ? -4.055 7.822 9.271 1.00 96.19 88 HIS A CA 1
ATOM 666 C C . HIS A 1 88 ? -4.433 6.971 8.064 1.00 96.19 88 HIS A C 1
ATOM 668 O O . HIS A 1 88 ? -3.932 5.855 7.920 1.00 96.19 88 HIS A O 1
ATOM 674 N N . LEU A 1 89 ? -5.320 7.483 7.219 1.00 96.12 89 LEU A N 1
ATOM 675 C CA . LEU A 1 89 ? -5.773 6.815 6.009 1.00 96.12 89 LEU A CA 1
ATOM 676 C C . LEU A 1 89 ? -5.396 7.646 4.788 1.00 96.12 89 LEU A C 1
ATOM 678 O O . LEU A 1 89 ? -5.607 8.857 4.766 1.00 96.12 89 LEU A O 1
ATOM 682 N N . LYS A 1 90 ? -4.912 6.971 3.753 1.00 94.81 90 LYS A N 1
ATOM 683 C CA . LYS A 1 90 ? -4.605 7.516 2.439 1.00 94.81 90 LYS A CA 1
ATOM 684 C C . LYS A 1 90 ? -5.440 6.792 1.399 1.00 94.81 90 LYS A C 1
ATOM 686 O O . LYS A 1 90 ? -5.429 5.565 1.333 1.00 94.81 90 LYS A O 1
ATOM 691 N N . ASN A 1 91 ? -6.132 7.554 0.563 1.00 94.00 91 ASN A N 1
ATOM 692 C CA . ASN A 1 91 ? -6.836 7.019 -0.588 1.00 94.00 91 ASN A CA 1
ATOM 693 C C . ASN A 1 91 ? -6.036 7.304 -1.870 1.00 94.00 91 ASN A C 1
ATOM 695 O O . ASN A 1 91 ? -6.080 8.430 -2.363 1.00 94.00 91 ASN A O 1
ATOM 699 N N . PRO A 1 92 ? -5.312 6.317 -2.427 1.00 90.00 92 PRO A N 1
ATOM 700 C CA . PRO A 1 92 ? -4.592 6.484 -3.688 1.00 90.00 92 PRO A CA 1
ATOM 701 C C . PRO A 1 92 ? -5.493 6.346 -4.929 1.00 90.00 92 PRO A C 1
ATOM 703 O O . PRO A 1 92 ? -5.007 6.515 -6.044 1.00 90.00 92 PRO A O 1
ATOM 706 N N . SER A 1 93 ? -6.778 6.013 -4.761 1.00 90.62 93 SER A N 1
ATOM 707 C CA . SER A 1 93 ? -7.728 5.832 -5.861 1.00 90.62 93 SER A CA 1
ATOM 708 C C . SER A 1 93 ? -8.314 7.162 -6.343 1.00 90.62 93 SER A C 1
ATOM 710 O O . SER A 1 93 ? -8.411 8.134 -5.587 1.00 90.62 93 SER A O 1
ATOM 712 N N . SER A 1 94 ? -8.767 7.174 -7.599 1.00 95.44 94 SER A N 1
ATOM 713 C CA . SER A 1 94 ? -9.631 8.214 -8.169 1.00 95.44 94 SER A CA 1
ATOM 714 C C . SER A 1 94 ? -11.080 8.143 -7.675 1.00 95.44 94 SER A C 1
ATOM 716 O O . SER A 1 94 ? -11.841 9.080 -7.905 1.00 95.44 94 SER A O 1
ATOM 718 N N . ASP A 1 95 ? -11.452 7.071 -6.976 1.00 96.94 95 ASP A N 1
ATOM 719 C CA . ASP A 1 95 ? -12.783 6.869 -6.404 1.00 96.94 95 ASP A CA 1
ATOM 720 C C . ASP A 1 95 ? -12.783 7.068 -4.886 1.00 96.94 95 ASP A C 1
ATOM 722 O O . ASP A 1 95 ? -11.766 6.896 -4.210 1.00 96.94 95 ASP A O 1
ATOM 726 N N . VAL A 1 96 ? -13.939 7.439 -4.330 1.00 96.81 96 VAL A N 1
ATOM 727 C CA . VAL A 1 96 ? -14.123 7.524 -2.875 1.00 96.81 96 VAL A CA 1
ATOM 728 C C . VAL A 1 96 ? -14.002 6.131 -2.255 1.00 96.81 96 VAL A C 1
ATOM 730 O O . VAL A 1 96 ? -14.573 5.167 -2.759 1.00 96.81 96 VAL A O 1
ATOM 733 N N . GLN A 1 97 ? -13.285 6.033 -1.137 1.00 96.50 97 GLN A N 1
ATOM 734 C CA . GLN A 1 97 ? -13.146 4.783 -0.394 1.00 96.50 97 GLN A CA 1
ATOM 735 C C . GLN A 1 97 ? -13.957 4.831 0.896 1.00 96.50 97 GLN A C 1
ATOM 737 O O . GLN A 1 97 ? -13.950 5.841 1.609 1.00 96.50 97 GLN A O 1
ATOM 742 N N . TYR A 1 98 ? -14.640 3.729 1.197 1.00 96.31 98 TYR A N 1
ATOM 743 C CA . TYR A 1 98 ? -15.462 3.563 2.392 1.00 96.31 98 TYR A CA 1
ATOM 744 C C . TYR A 1 98 ? -14.854 2.498 3.298 1.00 96.31 98 TYR A C 1
ATOM 746 O O . TYR A 1 98 ? -14.590 1.379 2.866 1.00 96.31 98 TYR A O 1
ATOM 754 N N . TYR A 1 99 ? -14.672 2.843 4.570 1.00 94.75 99 TYR A N 1
ATOM 755 C CA . TYR A 1 99 ? -14.064 1.970 5.566 1.00 94.75 99 TYR A CA 1
ATOM 756 C C . TYR A 1 99 ? -14.994 1.796 6.760 1.00 94.75 99 TYR A C 1
ATOM 758 O O . TYR A 1 99 ? -15.685 2.732 7.166 1.00 94.75 99 TYR A O 1
ATOM 766 N N . THR A 1 100 ? -14.954 0.606 7.355 1.00 95.69 100 THR A N 1
ATOM 767 C CA . THR A 1 100 ? -15.479 0.362 8.700 1.00 95.69 100 THR A CA 1
ATOM 768 C C . THR A 1 100 ? -14.300 0.087 9.616 1.00 95.69 100 THR A C 1
ATOM 770 O O . THR A 1 100 ? -13.563 -0.876 9.414 1.00 95.69 100 THR A O 1
ATOM 773 N N . ILE A 1 101 ? -14.106 0.956 10.602 1.00 94.31 101 ILE A N 1
ATOM 774 C CA . ILE A 1 101 ? -13.081 0.805 11.625 1.00 94.31 101 ILE A CA 1
ATOM 775 C C . ILE A 1 101 ? -13.708 0.082 12.810 1.00 94.31 101 ILE A C 1
ATOM 777 O O . ILE A 1 101 ? -14.731 0.522 13.335 1.00 94.31 101 ILE A O 1
ATOM 781 N N . LYS A 1 102 ? -13.069 -1.008 13.229 1.00 94.56 102 LYS A N 1
ATOM 782 C CA . LYS A 1 102 ? -13.485 -1.843 14.352 1.00 94.56 102 LYS A CA 1
ATOM 783 C C . LYS A 1 102 ? -12.406 -1.817 15.427 1.00 94.56 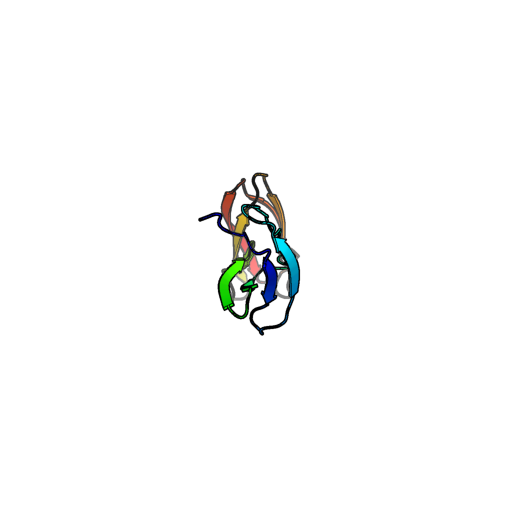102 LYS A C 1
ATOM 785 O O . LYS A 1 102 ? -11.259 -2.166 15.156 1.00 94.56 102 LYS A O 1
ATOM 790 N N . VAL A 1 103 ? -12.777 -1.408 16.637 1.00 91.75 103 VAL A N 1
ATOM 791 C CA . VAL A 1 103 ? -11.884 -1.352 17.800 1.00 91.75 103 VAL A CA 1
ATOM 792 C C . VAL A 1 103 ? -12.391 -2.326 18.852 1.00 91.75 103 VAL A C 1
ATOM 794 O O . VAL A 1 103 ? -13.512 -2.198 19.341 1.00 91.75 103 VAL A O 1
ATOM 797 N N . SER A 1 104 ? -11.556 -3.301 19.200 1.00 90.62 104 SER A N 1
ATOM 798 C CA . SER A 1 104 ? -11.879 -4.377 20.139 1.00 90.62 104 SER A CA 1
ATOM 799 C C . SER A 1 104 ? -10.700 -4.648 21.074 1.00 90.62 104 SER A C 1
ATOM 801 O O . SER A 1 104 ? -9.549 -4.578 20.645 1.00 90.62 104 SER A O 1
ATOM 803 N N . GLY A 1 105 ? -10.971 -5.001 22.330 1.00 86.25 105 GLY A N 1
ATOM 804 C CA . GLY A 1 105 ? -9.942 -5.297 23.328 1.00 86.25 105 GLY A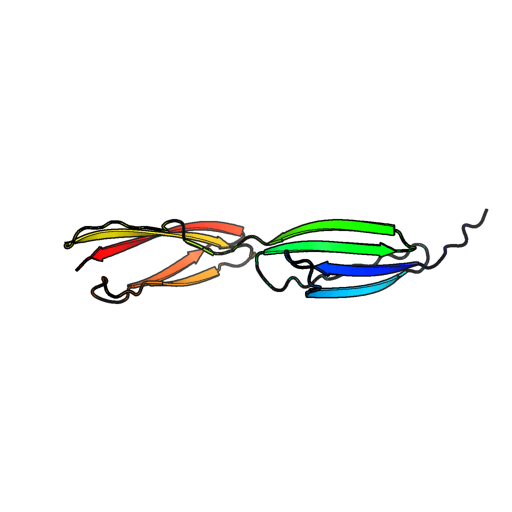 CA 1
ATOM 805 C C . GLY A 1 105 ? -10.542 -5.520 24.715 1.00 86.25 105 GLY A C 1
ATOM 806 O O . GLY A 1 105 ? -11.657 -5.087 24.980 1.00 86.25 105 GLY A O 1
ATOM 807 N N . GLY A 1 106 ? -9.808 -6.195 25.605 1.00 84.50 106 GLY A N 1
ATOM 808 C CA . GLY A 1 106 ? -10.326 -6.600 26.922 1.00 84.50 106 GLY A CA 1
ATOM 809 C C . GLY A 1 106 ? -10.576 -5.457 27.914 1.00 84.50 106 GLY A C 1
ATOM 810 O O . GLY A 1 106 ? -11.296 -5.651 28.883 1.00 84.50 106 GLY A O 1
ATOM 811 N N . PHE A 1 107 ? -9.997 -4.278 27.678 1.00 82.06 107 PHE A N 1
ATOM 812 C CA . PHE A 1 107 ? -10.217 -3.069 28.483 1.00 82.06 107 PHE A CA 1
ATOM 813 C C . PHE A 1 107 ? -11.391 -2.212 27.978 1.00 82.06 107 PHE A C 1
ATOM 815 O O . PHE A 1 107 ? -11.716 -1.196 28.593 1.00 82.06 107 PHE A O 1
ATOM 822 N N . LEU A 1 108 ? -11.994 -2.583 26.841 1.00 85.94 108 LEU A N 1
ATOM 823 C CA . LEU A 1 108 ? -13.155 -1.897 26.290 1.00 85.94 108 LEU A CA 1
ATOM 824 C C . LEU A 1 108 ? -14.440 -2.534 26.835 1.00 85.94 108 LEU A C 1
ATOM 826 O O . LEU A 1 108 ? -14.558 -3.760 26.818 1.00 85.94 108 LEU A O 1
ATOM 830 N N . PRO A 1 109 ? -15.443 -1.733 27.230 1.00 81.94 109 PRO A N 1
ATOM 831 C CA . PRO A 1 109 ? -16.731 -2.261 27.684 1.00 81.94 109 PRO A CA 1
ATOM 832 C C . PRO A 1 109 ? -17.516 -2.952 26.562 1.00 81.94 109 PRO A C 1
ATOM 834 O O . PRO A 1 109 ? -18.326 -3.841 26.811 1.00 81.94 109 PRO A O 1
ATOM 837 N N . SER A 1 110 ? -17.303 -2.517 25.321 1.00 88.31 110 SER A N 1
ATOM 838 C CA . SER A 1 110 ? -17.883 -3.101 24.116 1.00 88.31 110 SER A CA 1
ATOM 839 C C . SER A 1 110 ? -17.037 -2.727 22.903 1.00 88.31 110 SER A C 1
ATOM 841 O O . SER A 1 110 ? -16.215 -1.811 22.958 1.00 88.31 110 SER A O 1
ATOM 843 N N . GLU A 1 111 ? -17.234 -3.446 21.805 1.00 92.50 111 GLU A N 1
ATOM 844 C CA . GLU A 1 111 ? -16.608 -3.125 20.530 1.00 92.50 111 GLU A CA 1
ATOM 845 C C . GLU A 1 111 ? -17.139 -1.807 19.955 1.00 92.50 111 GLU A C 1
ATOM 847 O O . GLU A 1 111 ? -18.347 -1.567 19.932 1.00 92.50 111 GLU A O 1
ATOM 852 N N . ILE A 1 112 ? -16.234 -0.986 19.424 1.00 92.94 112 ILE A N 1
ATOM 853 C CA . ILE A 1 112 ? -16.583 0.257 18.733 1.00 92.94 112 ILE A CA 1
ATOM 854 C C . ILE A 1 112 ? -16.498 0.019 17.230 1.00 92.94 112 ILE A C 1
ATOM 856 O O . ILE A 1 112 ? -15.473 -0.441 16.728 1.00 92.94 112 ILE A O 1
ATOM 860 N N . ASN A 1 113 ? -17.564 0.376 16.516 1.00 94.94 113 ASN A N 1
ATOM 861 C CA . ASN A 1 113 ? -17.626 0.338 15.060 1.00 94.94 113 ASN A CA 1
ATOM 862 C C . ASN A 1 113 ? -17.896 1.748 14.526 1.00 94.94 113 ASN A C 1
ATOM 864 O O . ASN A 1 113 ? -18.890 2.372 14.895 1.00 94.94 113 ASN A O 1
ATOM 868 N N . GLN A 1 114 ? -17.024 2.246 13.648 1.00 94.75 114 GLN A N 1
ATOM 869 C CA . GLN A 1 114 ? -17.164 3.562 13.029 1.00 94.75 114 GLN A CA 1
ATOM 870 C C . GLN A 1 114 ? -16.964 3.475 11.519 1.00 94.75 114 GLN A C 1
ATOM 872 O O . GLN A 1 114 ? -15.906 3.068 11.040 1.00 94.75 114 GLN A O 1
ATOM 877 N N . SER A 1 115 ? -17.969 3.904 10.761 1.00 96.56 115 SER A N 1
ATOM 878 C CA . SER A 1 115 ? -17.875 4.007 9.305 1.00 96.56 115 SER A CA 1
ATOM 879 C C . SER A 1 115 ? -17.415 5.399 8.888 1.00 96.56 115 SER A C 1
ATOM 881 O O . SER A 1 115 ? -17.919 6.408 9.386 1.00 96.56 115 SER A O 1
ATOM 883 N N . ILE A 1 116 ? -16.463 5.460 7.960 1.00 96.38 116 ILE A N 1
ATOM 884 C CA . ILE A 1 116 ? -15.928 6.710 7.411 1.00 96.38 116 ILE A CA 1
ATOM 885 C C . ILE A 1 116 ? -15.705 6.584 5.907 1.00 96.38 116 ILE A C 1
ATOM 887 O O . ILE A 1 116 ? -15.523 5.490 5.376 1.00 96.38 116 ILE A O 1
ATOM 891 N N . SER A 1 117 ? -15.667 7.727 5.231 1.00 96.81 117 SER A N 1
ATOM 892 C CA . SER A 1 117 ? -15.180 7.837 3.859 1.00 96.81 117 SER A CA 1
ATOM 893 C C . SER A 1 117 ? -13.908 8.681 3.782 1.00 96.81 117 SER A C 1
ATOM 895 O O . SER A 1 117 ? -13.684 9.584 4.608 1.00 96.81 117 SER A O 1
ATOM 897 N N . VAL A 1 118 ? -13.089 8.375 2.774 1.00 97.00 118 VAL A N 1
ATOM 898 C CA . VAL A 1 118 ? -11.896 9.132 2.375 1.00 97.00 118 VAL A CA 1
ATOM 899 C C . VAL A 1 118 ? -12.047 9.496 0.900 1.00 97.00 118 VAL A C 1
ATOM 901 O O . VAL A 1 118 ? -12.253 8.624 0.055 1.00 97.00 118 VAL A O 1
ATOM 904 N N . ALA A 1 119 ? -11.990 10.791 0.590 1.00 97.31 119 ALA A N 1
ATOM 905 C CA . ALA A 1 119 ? -12.173 11.290 -0.771 1.00 97.31 119 ALA A CA 1
ATOM 906 C C . ALA A 1 119 ? -11.033 10.822 -1.705 1.00 97.31 119 ALA A C 1
ATOM 908 O O . ALA A 1 119 ? -9.954 10.476 -1.211 1.00 97.31 119 ALA A O 1
ATOM 909 N N . PRO A 1 120 ? -11.250 10.799 -3.031 1.00 97.00 120 PRO A N 1
ATOM 910 C CA . PRO A 1 120 ? -10.220 10.449 -4.008 1.00 97.00 120 PRO A CA 1
ATOM 911 C C . PRO A 1 120 ? -8.918 11.217 -3.809 1.00 97.00 120 PRO A C 1
ATOM 913 O O . PRO A 1 120 ? -8.963 12.428 -3.609 1.00 97.00 120 PRO A O 1
ATOM 916 N N . LEU A 1 121 ? -7.773 10.540 -3.914 1.00 93.50 121 LEU A N 1
ATOM 917 C CA . LEU A 1 121 ? -6.440 11.161 -3.886 1.00 93.50 121 LEU A CA 1
ATOM 918 C C . LEU A 1 121 ? -6.172 12.046 -2.648 1.00 93.50 121 LEU A C 1
ATOM 920 O O . LEU A 1 121 ? -5.368 12.976 -2.710 1.00 93.50 121 LEU A O 1
ATOM 924 N N . THR A 1 122 ? -6.842 11.773 -1.523 1.00 96.25 122 THR A N 1
ATOM 925 C CA . THR A 1 122 ? -6.688 12.526 -0.265 1.00 96.25 122 THR A CA 1
ATOM 926 C C . THR A 1 122 ? -6.235 11.651 0.895 1.00 96.25 122 THR A C 1
ATOM 928 O O . THR A 1 122 ? -6.249 10.419 0.836 1.00 96.25 122 THR A O 1
ATOM 931 N N . GLU A 1 123 ? -5.850 12.320 1.978 1.00 96.00 123 GLU A N 1
ATOM 932 C CA . GLU A 1 123 ? -5.469 11.714 3.247 1.00 96.00 123 GLU A CA 1
ATOM 933 C C . GLU A 1 123 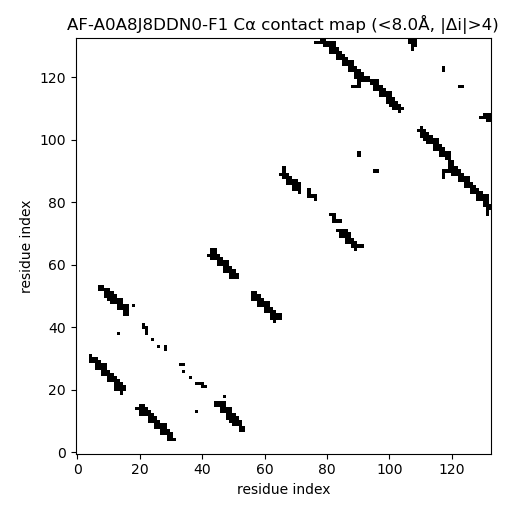? -6.374 12.235 4.372 1.00 96.00 123 GLU A C 1
ATOM 935 O O . GLU A 1 123 ? -6.871 13.365 4.318 1.00 96.00 123 GLU A O 1
ATOM 940 N N . LYS A 1 124 ? -6.616 11.405 5.390 1.00 95.50 124 LYS A N 1
ATOM 941 C CA . LYS A 1 124 ? -7.509 11.713 6.510 1.00 95.50 124 LYS A CA 1
ATOM 942 C C . LYS A 1 124 ? -7.032 11.045 7.792 1.00 95.50 124 LYS A C 1
ATOM 944 O O . LYS A 1 124 ? -6.822 9.835 7.823 1.00 95.50 124 LYS A O 1
ATOM 949 N N . ASP A 1 125 ? -6.946 11.825 8.863 1.00 97.12 125 ASP A N 1
ATOM 950 C CA . ASP A 1 125 ? -6.809 11.289 10.214 1.00 97.12 125 ASP A CA 1
ATOM 951 C C . ASP A 1 125 ? -8.195 11.043 10.821 1.00 97.12 125 ASP A C 1
ATOM 953 O O . ASP A 1 125 ? -9.093 11.885 10.728 1.00 97.12 125 ASP A O 1
ATOM 957 N N . VAL A 1 126 ? -8.371 9.881 11.445 1.00 96.56 126 VAL A N 1
ATOM 958 C CA . VAL A 1 126 ? -9.587 9.504 12.169 1.00 96.56 126 VAL A CA 1
ATOM 959 C C . VAL A 1 126 ? -9.203 9.139 13.591 1.00 96.56 126 VAL A C 1
ATOM 961 O O . VAL A 1 126 ? -8.420 8.214 13.808 1.00 96.56 126 VAL A O 1
ATOM 964 N N . SER A 1 127 ? -9.768 9.864 14.552 1.00 96.12 127 SER A N 1
ATOM 965 C CA . SER A 1 127 ? -9.577 9.607 15.976 1.00 96.12 127 SER A CA 1
ATOM 966 C C . SER A 1 127 ? -10.810 8.939 16.566 1.00 96.12 127 SER A C 1
ATOM 968 O O . SER A 1 127 ? -11.931 9.387 16.326 1.00 96.12 127 SER A O 1
ATOM 970 N N . ILE A 1 128 ? -10.589 7.884 17.346 1.00 94.00 128 ILE A N 1
ATOM 971 C CA . ILE A 1 128 ? -11.631 7.127 18.040 1.00 94.00 128 ILE A CA 1
ATOM 972 C C . ILE A 1 128 ? -11.347 7.212 19.531 1.00 94.00 128 ILE A C 1
ATOM 974 O O . ILE A 1 128 ? -10.326 6.702 20.000 1.00 94.00 128 ILE A O 1
ATOM 978 N N . ALA A 1 129 ? -12.250 7.869 20.251 1.00 91.88 129 ALA A N 1
ATOM 979 C CA . ALA A 1 129 ? -12.233 7.931 21.703 1.00 91.88 129 ALA A CA 1
ATOM 980 C C . ALA A 1 129 ? -12.965 6.722 22.302 1.00 91.88 129 ALA A C 1
ATOM 982 O O . ALA A 1 129 ? -13.945 6.234 21.733 1.00 91.88 129 ALA A O 1
ATOM 983 N N . PHE A 1 130 ? -12.491 6.238 23.446 1.00 90.19 130 PHE A N 1
ATOM 984 C CA . PHE A 1 130 ? -13.103 5.137 24.181 1.00 90.19 130 PHE A CA 1
ATOM 985 C C . PHE A 1 130 ? -12.880 5.277 25.686 1.00 90.19 130 PHE A C 1
ATOM 987 O O . PHE A 1 130 ? -11.818 5.705 26.132 1.00 90.19 130 PHE A O 1
ATOM 994 N N . ALA A 1 131 ? -13.866 4.859 26.476 1.00 87.94 131 ALA A N 1
ATOM 995 C CA . ALA A 1 131 ? -13.728 4.774 27.925 1.00 87.94 131 ALA A CA 1
ATOM 996 C C . ALA A 1 131 ? -13.017 3.474 28.329 1.00 87.94 131 ALA A C 1
ATOM 998 O O . ALA A 1 131 ? -13.293 2.412 27.763 1.00 87.94 131 ALA A O 1
ATOM 999 N N . VAL A 1 132 ? -12.134 3.555 29.325 1.00 83.19 132 VAL A N 1
ATOM 1000 C CA . VAL A 1 132 ? -11.472 2.391 29.928 1.00 83.19 132 VAL A CA 1
ATOM 1001 C C . VAL A 1 132 ? -12.212 1.995 31.200 1.00 83.19 132 VAL A C 1
ATOM 1003 O O . VAL A 1 132 ? -12.321 2.794 32.133 1.00 83.19 132 VAL A O 1
ATOM 1006 N N . THR A 1 133 ? -12.726 0.765 31.234 1.00 75.44 133 THR A N 1
ATOM 1007 C CA . THR A 1 133 ? -13.505 0.226 32.365 1.00 75.44 133 THR A CA 1
ATOM 1008 C C . THR A 1 133 ? -12.706 -0.660 33.297 1.00 75.44 133 THR A C 1
ATOM 1010 O O . THR A 1 133 ? -11.815 -1.388 32.813 1.00 75.44 133 THR A O 1
#

Nearest PDB structures (foldseek):
  4g5a-assembly1_B  TM=7.483E-01  e=1.886E+00  Bacteroides thetaiotaomicron VPI-5482
  7ad7-assembly1_A  TM=4.813E-01  e=7.349E-01  Homo sapiens
  6wdq-assembly1_C  TM=3.323E-01  e=6.280E-01  Homo sapiens
  8oe4-assembly1_C  TM=3.304E-01  e=9.061E-01  Homo sapiens
  1tdq-assembly1_A  TM=2.996E-01  e=8.599E-01  Rattus norvegicus

Radius of gyration: 23.86 Å; Cα contacts (8 Å, |Δi|>4): 258; chains: 1; bounding box: 44×25×78 Å

Mean predicted aligned error: 6.97 Å